Protein AF-A0A839RSQ6-F1 (afdb_monomer)

Mean predicted aligned error: 11.16 Å

pLDDT: mean 75.95, std 12.3, range [40.97, 91.0]

Organism: NCBI:txid616997

Radius of gyration: 17.38 Å; Cα contacts (8 Å, |Δi|>4): 73; chains: 1; bounding box: 38×34×52 Å

Nearest PDB structures (foldseek):
  2e8c-assembly1_A  TM=6.012E-01  e=3.179E+00  Aquifex aeolicus VF5
  7yke-assembly1_A  TM=3.576E-01  e=9.298E+00  Proteus vulgaris

Secondary structure (DSSP, 8-state):
------TT--HHHHTTT--HHHHHHTHHHHHTT---EEEEEEETTEEEEEETTEEEEEE-----------------

Foldseek 3Di:
DDDPPPVLVQVQVVVVVDDPVNVVVCVVVVVVVDFDWDFPDDDDQWTFTQGSVGTDIDGPPPPPPPPPPPDDDDDD

Sequence (76 aa):
MHSPHNPLSSPALSALGWDETFAALFTEHAAAGLVPARVARVDRGLCDTLTAVGPVRADSRPTSTPSSSRSRSRHQ

Structure (mmCIF, N/CA/C/O backbone):
data_AF-A0A839RSQ6-F1
#
_entry.id   AF-A0A839RSQ6-F1
#
loop_
_atom_site.group_PDB
_atom_site.id
_atom_site.type_symbol
_atom_site.label_atom_id
_atom_site.label_alt_id
_atom_site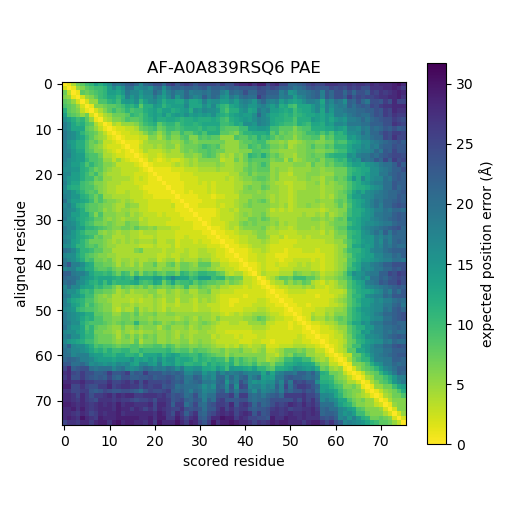.label_comp_id
_atom_site.label_asym_id
_atom_site.label_entity_id
_atom_site.label_seq_id
_atom_site.pdbx_PDB_ins_code
_atom_site.Cartn_x
_atom_site.Cartn_y
_atom_site.Cartn_z
_atom_site.occupancy
_atom_site.B_iso_or_equiv
_atom_site.auth_seq_id
_atom_site.auth_comp_id
_atom_site.auth_asym_id
_atom_site.auth_atom_id
_atom_site.pdbx_PDB_model_num
ATOM 1 N N . MET A 1 1 ? 19.331 -23.164 7.032 1.00 40.97 1 MET A N 1
ATOM 2 C CA . MET A 1 1 ? 19.342 -21.695 7.187 1.00 40.97 1 MET A CA 1
ATOM 3 C C . MET A 1 1 ? 18.064 -21.181 6.544 1.00 40.97 1 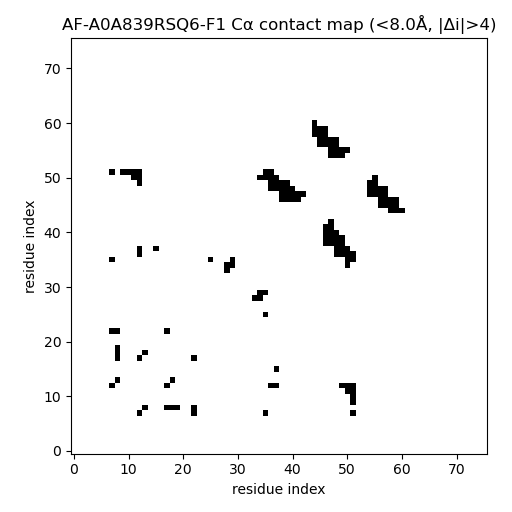MET A C 1
ATOM 5 O O . MET A 1 1 ? 18.041 -20.999 5.339 1.00 40.97 1 MET A O 1
ATOM 9 N N . HIS A 1 2 ? 16.973 -21.090 7.306 1.00 43.94 2 HIS A N 1
ATOM 10 C CA . HIS A 1 2 ? 15.726 -20.503 6.813 1.00 43.94 2 HIS A CA 1
ATOM 11 C C . HIS A 1 2 ? 15.688 -19.070 7.329 1.00 43.94 2 HIS A C 1
ATOM 13 O O . HIS A 1 2 ? 15.611 -18.858 8.538 1.00 43.94 2 HIS A O 1
ATOM 19 N N . SER A 1 3 ? 15.843 -18.110 6.420 1.00 55.12 3 SER A N 1
ATOM 20 C CA . SER A 1 3 ? 15.664 -16.693 6.718 1.00 55.12 3 SER A CA 1
ATOM 21 C C . SER A 1 3 ? 14.260 -16.478 7.290 1.00 55.12 3 SER A C 1
ATOM 23 O O . SER A 1 3 ? 13.334 -17.186 6.883 1.00 55.12 3 SER A O 1
ATOM 25 N N . PRO A 1 4 ? 14.060 -15.534 8.220 1.00 58.12 4 PRO A N 1
ATOM 26 C CA . PRO A 1 4 ? 12.718 -15.163 8.634 1.00 58.12 4 PRO A CA 1
ATOM 27 C C . PRO A 1 4 ? 11.999 -14.589 7.408 1.00 58.12 4 PRO A C 1
ATOM 29 O O . PRO A 1 4 ? 12.231 -13.452 7.006 1.00 58.12 4 PRO A O 1
ATOM 32 N N . HIS A 1 5 ? 11.156 -15.399 6.767 1.00 55.84 5 HIS A N 1
ATOM 33 C CA . HIS A 1 5 ? 10.281 -14.945 5.695 1.00 55.84 5 HIS A CA 1
ATOM 34 C C . HIS A 1 5 ? 9.189 -14.100 6.334 1.00 55.84 5 HIS A C 1
ATOM 36 O O . HIS A 1 5 ? 8.095 -14.571 6.632 1.00 55.84 5 HIS A O 1
ATOM 42 N N . ASN A 1 6 ? 9.523 -12.841 6.594 1.00 58.84 6 ASN A N 1
ATOM 43 C CA . ASN A 1 6 ? 8.538 -11.840 6.913 1.00 58.84 6 ASN A CA 1
ATOM 44 C C . ASN A 1 6 ? 7.620 -11.716 5.684 1.00 58.84 6 ASN A C 1
ATOM 46 O O . ASN A 1 6 ? 8.105 -11.332 4.619 1.00 58.84 6 ASN A O 1
ATOM 50 N N . PRO A 1 7 ? 6.321 -12.041 5.777 1.00 58.28 7 PRO A N 1
ATOM 51 C CA . PRO A 1 7 ? 5.420 -12.014 4.623 1.00 58.28 7 PRO A CA 1
ATOM 52 C C . PRO A 1 7 ? 5.272 -10.602 4.024 1.00 58.28 7 PRO A C 1
ATOM 54 O O . PRO A 1 7 ? 4.924 -10.457 2.853 1.00 58.28 7 PRO A O 1
ATOM 57 N N . LEU A 1 8 ? 5.612 -9.559 4.794 1.00 60.19 8 LEU A N 1
ATOM 58 C CA . LEU A 1 8 ? 5.681 -8.171 4.325 1.00 60.19 8 LEU A CA 1
ATOM 59 C C . LEU A 1 8 ? 6.931 -7.895 3.462 1.00 60.19 8 LEU A C 1
ATOM 61 O O . LEU A 1 8 ? 6.969 -6.893 2.763 1.00 60.19 8 LEU A O 1
ATOM 65 N N . SER A 1 9 ? 7.941 -8.770 3.488 1.00 60.12 9 SER A N 1
ATOM 66 C CA . SER A 1 9 ? 9.181 -8.683 2.701 1.00 60.12 9 SER A CA 1
ATOM 67 C C . SER A 1 9 ? 9.109 -9.585 1.465 1.00 60.12 9 SER A C 1
ATOM 69 O O . SER A 1 9 ? 9.944 -10.456 1.219 1.00 60.12 9 SER A O 1
ATOM 71 N N . SER A 1 10 ? 8.027 -9.441 0.702 1.00 65.19 10 SER A N 1
ATOM 72 C CA . SER A 1 10 ? 7.891 -10.138 -0.577 1.00 65.19 10 SER A CA 1
ATOM 73 C C . SER A 1 10 ? 8.911 -9.587 -1.583 1.00 65.19 10 SER A C 1
ATOM 75 O O . SER A 1 10 ? 9.125 -8.375 -1.608 1.00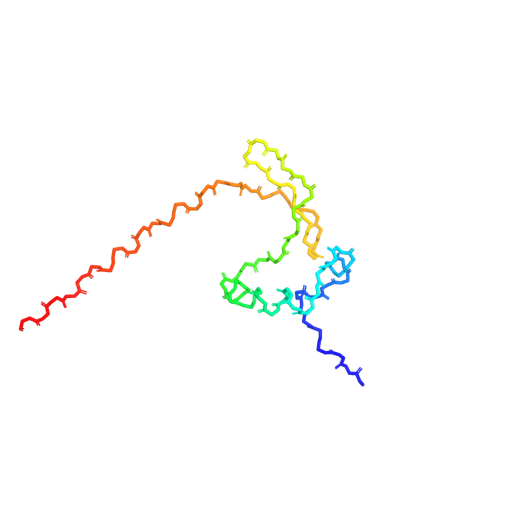 65.19 10 SER A O 1
ATOM 77 N N . PRO A 1 11 ? 9.495 -10.412 -2.474 1.00 64.62 11 PRO A N 1
ATOM 78 C CA . PRO A 1 11 ? 10.534 -9.960 -3.408 1.00 64.62 11 PRO A CA 1
ATOM 79 C C . PRO A 1 11 ? 10.059 -8.825 -4.330 1.00 64.62 11 PRO A C 1
ATOM 81 O O . PRO A 1 11 ? 10.838 -7.947 -4.689 1.00 64.62 11 PRO A O 1
ATOM 84 N N . ALA A 1 12 ? 8.760 -8.793 -4.649 1.00 70.31 12 ALA A N 1
ATOM 85 C CA . ALA A 1 12 ? 8.131 -7.695 -5.379 1.00 70.31 12 ALA A CA 1
ATOM 86 C C . ALA A 1 12 ? 8.153 -6.363 -4.606 1.00 70.31 12 ALA A C 1
ATOM 88 O O . ALA A 1 12 ? 8.320 -5.311 -5.213 1.00 70.31 12 ALA A O 1
ATOM 89 N N . LEU A 1 13 ? 8.016 -6.393 -3.277 1.00 73.19 13 LEU A N 1
ATOM 90 C CA . LEU A 1 13 ? 8.099 -5.201 -2.434 1.00 73.19 13 LEU A CA 1
ATOM 91 C C . LEU A 1 13 ? 9.558 -4.778 -2.219 1.00 73.19 13 LEU A C 1
ATOM 93 O O . LEU A 1 13 ? 9.854 -3.589 -2.313 1.00 73.19 13 LEU A O 1
ATOM 97 N N . SER A 1 14 ? 10.490 -5.714 -2.020 1.00 74.81 14 SER A N 1
ATOM 98 C CA . SER A 1 14 ? 11.918 -5.375 -1.905 1.00 74.81 14 SER A CA 1
ATOM 99 C C . SER A 1 14 ? 12.472 -4.736 -3.183 1.00 74.81 14 SER A C 1
ATOM 101 O O . SER A 1 14 ? 13.235 -3.778 -3.098 1.00 74.81 14 SER A O 1
ATOM 103 N N . ALA A 1 15 ? 12.014 -5.157 -4.370 1.00 75.19 15 ALA A N 1
ATOM 104 C CA . ALA A 1 15 ? 12.340 -4.485 -5.636 1.00 75.19 15 ALA A CA 1
ATOM 105 C C . ALA A 1 15 ? 11.841 -3.027 -5.698 1.00 75.19 15 ALA A C 1
ATOM 107 O O . ALA A 1 15 ? 12.381 -2.205 -6.436 1.00 75.19 15 ALA A O 1
ATOM 108 N N . LEU A 1 16 ? 10.824 -2.695 -4.902 1.00 74.38 16 LEU A N 1
ATOM 109 C CA . LEU A 1 16 ? 10.289 -1.349 -4.743 1.00 74.38 16 LEU A CA 1
ATOM 110 C C . LEU A 1 16 ? 10.951 -0.589 -3.583 1.00 74.38 16 LEU A C 1
ATOM 112 O O . LEU A 1 16 ? 10.445 0.468 -3.215 1.00 74.38 16 LEU A O 1
ATOM 116 N N . GLY A 1 17 ? 12.043 -1.092 -2.996 1.00 78.81 17 GLY A N 1
ATOM 117 C CA . GLY A 1 17 ? 12.732 -0.479 -1.853 1.00 78.81 17 GLY A CA 1
ATOM 118 C C . GLY A 1 17 ? 12.002 -0.669 -0.521 1.00 78.81 17 GLY A C 1
ATOM 119 O O . GLY A 1 17 ? 12.010 0.230 0.318 1.00 78.81 17 GLY A O 1
ATOM 120 N N . TRP A 1 18 ? 11.274 -1.779 -0.370 1.00 83.38 18 TRP A N 1
ATOM 121 C CA . TRP A 1 18 ? 10.696 -2.195 0.905 1.00 83.38 18 TRP A CA 1
ATOM 122 C C . TRP A 1 18 ? 11.688 -3.083 1.665 1.00 83.38 18 TRP A C 1
ATOM 124 O O . TRP A 1 18 ? 11.839 -4.270 1.365 1.00 83.38 18 TRP A O 1
ATOM 134 N N . ASP A 1 19 ? 12.357 -2.485 2.645 1.00 83.19 19 ASP A N 1
ATOM 135 C CA . ASP A 1 19 ? 13.361 -3.136 3.487 1.00 83.19 19 ASP A CA 1
ATOM 136 C C . ASP A 1 19 ? 12.801 -3.546 4.859 1.00 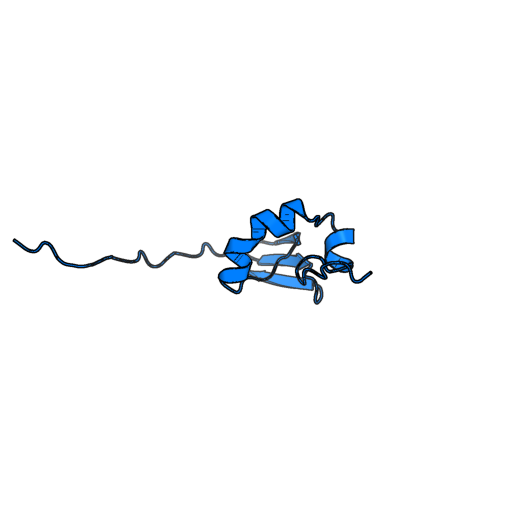83.19 19 ASP A C 1
ATOM 138 O O . ASP A 1 19 ? 11.685 -3.186 5.249 1.00 83.19 19 ASP A O 1
ATOM 142 N N . GLU A 1 20 ? 13.615 -4.259 5.640 1.00 82.19 20 GLU A N 1
ATOM 143 C CA . GLU A 1 20 ? 13.271 -4.702 6.998 1.00 82.19 20 GLU A CA 1
ATOM 144 C C . GLU A 1 20 ? 12.905 -3.536 7.927 1.00 82.19 20 GLU A C 1
ATOM 146 O O . GLU A 1 20 ? 12.003 -3.668 8.752 1.00 82.19 20 GLU A O 1
ATOM 151 N N . THR A 1 21 ? 13.523 -2.365 7.748 1.00 85.50 21 THR A N 1
ATOM 152 C CA . THR A 1 21 ? 13.185 -1.144 8.495 1.00 85.50 21 THR A CA 1
ATOM 153 C C . THR A 1 21 ? 11.741 -0.706 8.248 1.00 85.50 21 THR A C 1
ATOM 155 O O . THR A 1 21 ? 11.016 -0.401 9.193 1.00 85.50 21 THR A O 1
ATOM 158 N N . PHE A 1 22 ? 11.287 -0.707 6.990 1.00 83.56 22 PHE A N 1
ATOM 159 C CA . PHE A 1 22 ? 9.902 -0.360 6.658 1.00 83.56 22 PHE A CA 1
ATOM 160 C C . PHE A 1 22 ? 8.929 -1.429 7.142 1.00 83.56 22 PHE A C 1
ATOM 162 O O . PHE A 1 22 ? 7.869 -1.098 7.672 1.00 83.56 22 PHE A O 1
ATOM 169 N N . ALA A 1 23 ? 9.308 -2.702 7.031 1.00 83.88 23 ALA A N 1
ATOM 170 C CA . ALA A 1 23 ? 8.528 -3.786 7.603 1.00 83.88 23 ALA A CA 1
ATOM 171 C C . ALA A 1 23 ? 8.360 -3.646 9.126 1.00 83.88 23 ALA A C 1
ATOM 173 O O . ALA A 1 23 ? 7.251 -3.832 9.623 1.00 83.88 23 ALA A O 1
ATOM 174 N N . ALA A 1 24 ? 9.420 -3.270 9.848 1.00 86.31 24 ALA A N 1
ATOM 175 C CA . ALA A 1 24 ? 9.373 -3.050 11.289 1.00 86.31 24 ALA A CA 1
ATOM 176 C C . ALA A 1 24 ? 8.416 -1.905 11.652 1.00 86.31 24 ALA A C 1
ATOM 178 O O . ALA A 1 24 ? 7.549 -2.090 12.506 1.00 86.31 24 ALA A O 1
ATOM 179 N N . LEU A 1 25 ? 8.502 -0.770 10.947 1.00 88.06 25 LEU A N 1
ATOM 180 C CA . LEU A 1 25 ? 7.589 0.368 11.125 1.00 88.06 25 LEU A CA 1
ATOM 181 C C . LEU A 1 25 ? 6.128 0.010 10.807 1.00 88.06 25 LEU A C 1
ATOM 183 O O . LEU A 1 25 ? 5.210 0.545 11.420 1.00 88.06 25 LEU A O 1
ATOM 187 N N . PHE A 1 26 ? 5.897 -0.912 9.871 1.00 84.81 26 PHE A N 1
ATOM 188 C CA . PHE A 1 26 ? 4.556 -1.340 9.476 1.00 84.81 26 PHE A CA 1
ATOM 189 C C . PHE A 1 26 ? 3.942 -2.402 10.409 1.00 84.81 26 PHE A C 1
ATOM 191 O O . PHE A 1 26 ? 2.779 -2.759 10.241 1.00 84.81 26 PHE A O 1
ATOM 198 N N . THR A 1 27 ? 4.676 -2.903 11.408 1.00 85.06 27 THR A N 1
ATOM 199 C CA . THR A 1 27 ? 4.225 -4.011 12.275 1.00 85.06 27 THR A CA 1
ATOM 200 C C . THR A 1 27 ? 2.883 -3.726 12.962 1.00 85.06 27 THR A C 1
ATOM 202 O O . THR A 1 27 ? 2.002 -4.585 12.960 1.00 85.06 27 THR A O 1
ATOM 205 N N . GLU A 1 28 ? 2.679 -2.516 13.493 1.00 85.25 28 GLU A N 1
ATOM 206 C CA . GLU A 1 28 ? 1.414 -2.139 14.148 1.00 85.25 28 GLU A CA 1
ATOM 207 C C . GLU A 1 28 ? 0.237 -2.091 13.161 1.00 85.25 28 GLU A C 1
ATOM 209 O O . GLU A 1 28 ? -0.884 -2.486 13.480 1.00 85.25 28 GLU A O 1
ATOM 214 N N . HIS A 1 29 ? 0.496 -1.667 11.924 1.00 84.88 29 HIS A N 1
ATOM 215 C CA . HIS A 1 29 ? -0.503 -1.616 10.859 1.00 84.88 29 HIS A CA 1
ATOM 216 C C . HIS A 1 29 ? -0.841 -3.011 10.323 1.00 84.88 29 HIS A C 1
ATOM 218 O O . HIS A 1 29 ? -2.011 -3.309 10.074 1.00 84.88 29 HIS A O 1
ATOM 224 N N . ALA A 1 30 ? 0.154 -3.892 10.208 1.00 83.06 30 ALA A N 1
ATOM 225 C CA . ALA A 1 30 ? -0.057 -5.295 9.868 1.00 83.06 30 ALA A CA 1
ATOM 226 C C . ALA A 1 30 ? -0.899 -6.010 10.937 1.00 83.06 30 ALA A C 1
ATOM 228 O O . ALA A 1 30 ? -1.786 -6.790 10.593 1.00 83.06 30 ALA A O 1
ATOM 229 N N . ALA A 1 31 ? -0.690 -5.696 12.222 1.00 81.19 31 ALA A N 1
ATOM 230 C CA . ALA A 1 31 ? -1.525 -6.204 13.313 1.00 81.19 31 ALA A CA 1
ATOM 231 C C . ALA A 1 31 ? -2.985 -5.717 13.220 1.00 81.19 31 ALA A C 1
ATOM 233 O O . ALA A 1 31 ? -3.900 -6.436 13.616 1.00 81.19 31 ALA A O 1
ATOM 234 N N . ALA A 1 32 ? -3.218 -4.539 12.633 1.00 85.31 32 ALA A N 1
ATOM 235 C CA . ALA A 1 32 ? -4.552 -4.034 12.303 1.00 85.31 32 ALA A CA 1
ATOM 236 C C . ALA A 1 32 ? -5.153 -4.650 11.017 1.00 85.31 32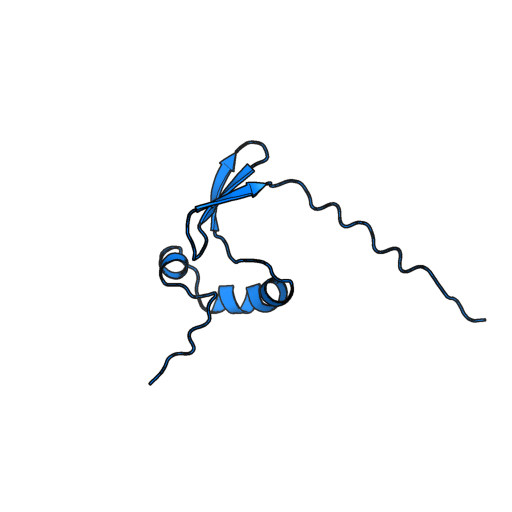 ALA A C 1
ATOM 238 O O . ALA A 1 32 ? -6.230 -4.238 10.588 1.00 85.31 32 ALA A O 1
ATOM 239 N N . GLY A 1 33 ? -4.477 -5.622 10.389 1.00 85.12 33 GLY A N 1
ATOM 240 C CA . GLY A 1 33 ? -4.932 -6.296 9.169 1.00 85.12 33 GLY A CA 1
ATOM 241 C C . GLY A 1 33 ? -4.696 -5.501 7.882 1.00 85.12 33 GLY A C 1
ATOM 242 O O . GLY A 1 33 ? -5.280 -5.825 6.847 1.00 85.12 33 GLY A O 1
ATOM 243 N N . LEU A 1 34 ? -3.864 -4.457 7.927 1.00 86.12 34 LEU A N 1
ATOM 244 C CA . LEU A 1 34 ? -3.517 -3.669 6.747 1.00 86.12 34 LEU A CA 1
ATOM 24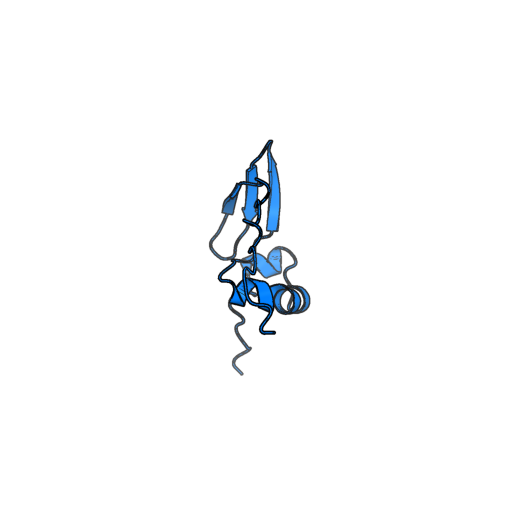5 C C . LEU A 1 34 ? -2.432 -4.366 5.921 1.00 86.12 34 LEU A C 1
ATOM 247 O O . LEU A 1 34 ? -1.564 -5.061 6.447 1.00 86.12 34 LEU A O 1
ATOM 251 N N . VAL A 1 35 ? -2.470 -4.143 4.607 1.00 85.62 35 VAL A N 1
ATOM 252 C CA . VAL A 1 35 ? -1.520 -4.726 3.651 1.00 85.62 35 VAL A CA 1
ATOM 253 C C . VAL A 1 35 ? -0.515 -3.655 3.221 1.00 85.62 35 VAL A C 1
ATOM 255 O O . VAL A 1 35 ? -0.934 -2.561 2.835 1.00 85.62 35 VAL A O 1
ATOM 258 N N . PRO A 1 36 ? 0.799 -3.937 3.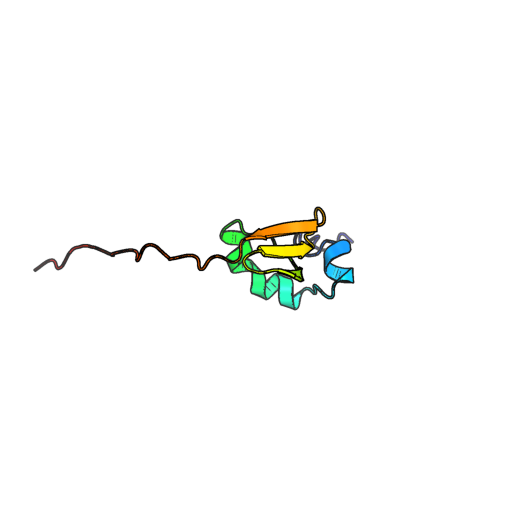254 1.00 84.94 36 PRO A N 1
ATOM 259 C CA . PRO A 1 36 ? 1.806 -2.994 2.789 1.00 84.94 36 PRO A CA 1
ATOM 260 C C . PRO A 1 36 ? 1.700 -2.795 1.274 1.00 84.94 36 PRO A C 1
ATOM 262 O O . PRO A 1 36 ? 1.585 -3.753 0.502 1.00 84.94 36 PRO A O 1
ATOM 265 N N . ALA A 1 37 ? 1.757 -1.536 0.845 1.00 86.56 37 ALA A N 1
ATOM 266 C CA . ALA A 1 37 ? 1.658 -1.163 -0.557 1.00 86.56 37 ALA A CA 1
ATOM 267 C C . ALA A 1 37 ? 2.460 0.111 -0.845 1.00 86.56 37 ALA A C 1
ATOM 269 O O . ALA A 1 37 ? 2.505 1.019 -0.012 1.00 86.56 37 ALA A O 1
ATOM 270 N N . ARG A 1 38 ? 3.048 0.217 -2.041 1.00 86.00 38 ARG A N 1
ATOM 271 C CA . ARG A 1 38 ? 3.732 1.439 -2.498 1.00 86.00 38 ARG A CA 1
ATOM 272 C C . ARG A 1 38 ? 2.895 2.165 -3.541 1.00 86.00 38 ARG A C 1
ATOM 274 O O . ARG A 1 38 ? 2.479 1.555 -4.518 1.00 86.00 38 ARG A O 1
ATOM 281 N N . VAL A 1 39 ? 2.666 3.463 -3.364 1.00 87.94 39 VAL A N 1
ATOM 282 C CA . VAL A 1 39 ? 1.933 4.281 -4.342 1.00 87.94 39 VAL A CA 1
ATOM 283 C C . VAL A 1 39 ? 2.777 4.440 -5.609 1.00 87.94 39 VAL A C 1
ATOM 285 O O . VAL A 1 39 ? 3.867 5.006 -5.562 1.00 87.94 39 VAL A O 1
ATOM 288 N N . ALA A 1 40 ? 2.274 3.938 -6.734 1.00 86.94 40 ALA A N 1
ATOM 289 C CA . ALA A 1 40 ? 2.884 4.095 -8.053 1.00 86.94 40 ALA A CA 1
ATOM 290 C C . ALA A 1 40 ? 2.339 5.326 -8.789 1.00 86.94 40 ALA A C 1
ATOM 292 O O . ALA A 1 40 ? 3.072 5.983 -9.527 1.00 86.94 40 ALA A O 1
ATOM 293 N N . ARG A 1 41 ? 1.053 5.645 -8.596 1.00 86.81 41 ARG A N 1
ATOM 294 C CA . ARG A 1 41 ? 0.395 6.801 -9.217 1.00 86.81 41 ARG A CA 1
ATOM 295 C C . ARG A 1 41 ? -0.735 7.316 -8.333 1.00 86.81 41 ARG A C 1
ATOM 297 O O . ARG A 1 41 ? -1.427 6.531 -7.692 1.00 86.81 41 ARG A O 1
ATOM 304 N N . VAL A 1 42 ? -0.945 8.628 -8.346 1.00 88.38 42 VAL A N 1
ATOM 305 C CA . VAL A 1 42 ? -2.097 9.283 -7.718 1.00 88.38 42 VAL A CA 1
ATOM 306 C C . VAL A 1 42 ? -2.985 9.869 -8.811 1.00 88.38 42 VAL A C 1
ATOM 308 O O . VAL A 1 42 ? -2.508 10.582 -9.691 1.00 88.38 42 VAL A O 1
ATOM 311 N N . ASP A 1 43 ? -4.269 9.552 -8.742 1.00 85.44 43 ASP A N 1
ATOM 312 C CA . ASP A 1 43 ? -5.361 10.118 -9.527 1.00 85.44 43 ASP A CA 1
ATOM 313 C C . ASP A 1 43 ? -6.367 10.800 -8.574 1.00 85.44 43 ASP A C 1
ATOM 315 O O . ASP A 1 43 ? -6.282 10.610 -7.360 1.00 85.44 43 ASP A O 1
ATOM 319 N N . ARG A 1 44 ? -7.284 11.640 -9.072 1.00 80.69 44 ARG A N 1
ATOM 320 C CA . ARG A 1 44 ? -8.142 12.539 -8.265 1.00 80.69 44 ARG A CA 1
ATOM 321 C C . ARG A 1 44 ? -9.123 11.780 -7.342 1.00 80.69 44 ARG A C 1
ATOM 323 O O . ARG A 1 44 ? -10.320 11.735 -7.606 1.00 80.69 44 ARG A O 1
ATOM 330 N N . GLY A 1 45 ? -8.617 11.235 -6.236 1.00 83.75 45 GLY A N 1
ATOM 331 C CA . GLY A 1 45 ? -9.347 10.439 -5.240 1.00 83.75 45 GLY A CA 1
ATOM 332 C C . GLY A 1 45 ? -8.969 8.953 -5.204 1.00 83.75 45 GLY A C 1
ATOM 333 O O . GLY A 1 45 ? -9.451 8.228 -4.336 1.00 83.75 45 GLY A O 1
ATOM 334 N N . LEU A 1 46 ? -8.107 8.492 -6.115 1.00 87.25 46 LEU A N 1
ATOM 335 C CA . LEU A 1 46 ? -7.671 7.098 -6.206 1.00 87.25 46 LEU A CA 1
ATOM 336 C C . LEU A 1 46 ? -6.153 7.020 -6.354 1.00 87.25 46 LEU A C 1
ATOM 338 O O . LEU A 1 46 ? -5.554 7.762 -7.120 1.00 87.25 46 LEU A O 1
ATOM 342 N N . CYS A 1 47 ? -5.531 6.039 -5.723 1.00 91.00 47 CYS A N 1
ATOM 343 C CA . CYS A 1 47 ? -4.111 5.745 -5.840 1.00 91.00 47 CYS A CA 1
ATOM 344 C C . CYS A 1 47 ? -3.927 4.357 -6.463 1.00 91.00 47 CYS A C 1
ATOM 346 O O . CYS A 1 47 ? -4.531 3.387 -6.009 1.00 91.00 47 CYS A O 1
ATOM 348 N N . ASP A 1 48 ? -3.086 4.238 -7.487 1.00 90.56 48 ASP A N 1
ATOM 349 C CA . ASP A 1 48 ? -2.542 2.939 -7.892 1.00 90.56 48 ASP A CA 1
ATOM 350 C C . ASP A 1 48 ? -1.431 2.569 -6.910 1.00 90.56 48 ASP A C 1
ATOM 352 O O . ASP A 1 48 ? -0.449 3.309 -6.770 1.00 90.56 48 ASP A O 1
ATOM 356 N N . THR A 1 49 ? -1.566 1.433 -6.237 1.00 89.19 49 THR A N 1
ATOM 357 C CA . THR A 1 49 ? -0.574 0.909 -5.303 1.00 89.19 49 THR A CA 1
ATOM 358 C C . THR A 1 49 ? -0.052 -0.443 -5.766 1.00 89.19 49 THR A C 1
ATOM 360 O O . THR A 1 49 ? -0.760 -1.228 -6.384 1.00 89.19 49 THR A O 1
ATOM 363 N N . LEU A 1 50 ? 1.218 -0.719 -5.497 1.00 86.62 50 LEU A N 1
ATOM 364 C CA . LEU A 1 50 ? 1.853 -2.001 -5.766 1.00 86.62 50 LEU A CA 1
ATOM 365 C C . LEU A 1 50 ? 1.985 -2.750 -4.446 1.00 86.62 50 LEU A C 1
ATOM 367 O O . LEU A 1 50 ? 2.663 -2.280 -3.531 1.00 86.62 50 LEU A O 1
ATOM 371 N N . THR A 1 51 ? 1.308 -3.891 -4.350 1.00 85.00 51 THR A N 1
ATOM 372 C CA . THR A 1 51 ? 1.341 -4.786 -3.187 1.00 85.00 51 THR A CA 1
ATOM 373 C C . THR A 1 51 ? 2.148 -6.043 -3.505 1.00 85.00 51 THR A C 1
ATOM 375 O O . THR A 1 51 ? 2.473 -6.314 -4.663 1.00 85.00 51 THR A O 1
ATOM 378 N N . ALA A 1 52 ? 2.408 -6.865 -2.487 1.00 77.81 52 ALA A N 1
ATOM 379 C CA . ALA A 1 52 ? 3.017 -8.184 -2.654 1.00 77.81 52 ALA A CA 1
ATOM 380 C C . ALA A 1 52 ? 2.249 -9.110 -3.619 1.00 77.81 52 ALA A C 1
ATOM 382 O O . ALA A 1 52 ? 2.863 -9.953 -4.268 1.00 77.81 52 ALA A O 1
ATOM 383 N N . VAL A 1 53 ? 0.925 -8.949 -3.726 1.00 79.44 53 VAL A N 1
ATOM 384 C CA . VAL A 1 53 ? 0.064 -9.766 -4.600 1.00 79.44 53 VAL A CA 1
ATOM 385 C C . VAL A 1 53 ? -0.169 -9.134 -5.976 1.00 79.44 53 VAL A C 1
ATOM 387 O O . VAL A 1 53 ? -0.800 -9.748 -6.831 1.00 79.44 53 VAL A O 1
ATOM 390 N N . GLY A 1 54 ? 0.351 -7.924 -6.208 1.00 82.00 54 GLY A N 1
ATOM 391 C CA . GLY A 1 54 ? 0.210 -7.193 -7.466 1.00 82.00 54 GLY A CA 1
ATOM 392 C C . GLY A 1 54 ? -0.362 -5.778 -7.305 1.00 82.00 54 GLY A C 1
ATOM 393 O O . GLY A 1 54 ? -0.502 -5.274 -6.185 1.00 82.00 54 GLY A O 1
ATOM 394 N N . PRO A 1 55 ? -0.656 -5.097 -8.426 1.00 87.00 55 PRO A N 1
ATOM 395 C CA . PRO A 1 55 ? -1.221 -3.753 -8.417 1.00 87.00 55 PRO A CA 1
ATOM 396 C C . PRO A 1 55 ? -2.661 -3.744 -7.885 1.00 87.00 55 PRO A C 1
ATOM 398 O O . PRO A 1 55 ? -3.494 -4.546 -8.302 1.00 87.00 55 PRO A O 1
ATOM 401 N N . VAL A 1 56 ? -2.963 -2.805 -6.991 1.00 88.38 56 VAL A N 1
ATOM 402 C CA . VAL A 1 56 ? -4.279 -2.587 -6.382 1.00 88.38 56 VAL A CA 1
ATOM 403 C C . VAL A 1 56 ? -4.640 -1.107 -6.496 1.00 88.38 56 VAL A C 1
ATOM 405 O O . VAL A 1 56 ? -3.801 -0.231 -6.311 1.00 88.38 56 VAL A O 1
ATOM 408 N N . ARG A 1 57 ? -5.906 -0.803 -6.789 1.00 89.00 57 ARG A N 1
ATOM 409 C CA . ARG A 1 57 ? -6.434 0.565 -6.716 1.00 89.00 57 ARG A CA 1
ATOM 410 C C . ARG A 1 57 ? -6.973 0.826 -5.316 1.00 89.00 57 ARG A C 1
ATOM 412 O O . ARG A 1 57 ? -7.971 0.230 -4.922 1.00 89.00 57 ARG A O 1
ATOM 419 N N . ALA A 1 58 ? -6.315 1.715 -4.583 1.00 87.25 58 ALA A N 1
ATOM 420 C CA . ALA A 1 58 ? -6.762 2.182 -3.280 1.00 87.25 58 ALA A CA 1
ATOM 421 C C . ALA A 1 58 ? -7.508 3.510 -3.428 1.00 87.25 58 ALA A C 1
ATOM 423 O O . ALA A 1 58 ? -7.080 4.393 -4.166 1.00 87.25 58 ALA A O 1
ATOM 424 N N . ASP A 1 59 ? -8.617 3.667 -2.720 1.00 88.00 59 ASP A N 1
ATOM 425 C CA . ASP A 1 59 ? -9.284 4.958 -2.586 1.00 88.00 59 ASP A CA 1
ATOM 426 C C . ASP A 1 59 ? -8.568 5.796 -1.520 1.00 88.00 59 ASP A C 1
ATOM 428 O O . ASP A 1 59 ? -8.146 5.276 -0.485 1.00 88.00 59 ASP A O 1
ATOM 432 N N . SER A 1 60 ? -8.369 7.084 -1.804 1.00 81.19 60 SER A N 1
ATOM 433 C CA . SER A 1 60 ? -7.640 7.994 -0.918 1.00 81.19 60 SER A CA 1
ATOM 434 C C . SER A 1 60 ? -8.571 8.819 -0.033 1.00 81.19 60 SER A C 1
ATOM 436 O O . SER A 1 60 ? -8.156 9.878 0.454 1.00 81.19 60 SER A O 1
ATOM 438 N N . ARG A 1 61 ? -9.845 8.427 0.125 1.00 79.69 61 ARG A N 1
ATOM 439 C CA . ARG A 1 61 ? -10.765 9.193 0.963 1.00 79.69 61 ARG A CA 1
ATOM 440 C C . ARG A 1 61 ? -10.203 9.265 2.374 1.00 79.69 61 ARG A C 1
ATOM 442 O O . ARG A 1 61 ? -9.713 8.260 2.895 1.00 79.69 61 ARG A O 1
ATOM 449 N N . PRO A 1 62 ? -10.289 10.443 3.009 1.00 69.06 62 PRO A N 1
ATOM 450 C CA . PRO A 1 62 ? -9.927 10.559 4.403 1.00 69.06 62 PRO A CA 1
ATOM 451 C C . PRO A 1 62 ? -10.767 9.547 5.172 1.00 69.06 62 PRO A C 1
ATOM 453 O O . PRO A 1 62 ? -12.000 9.585 5.128 1.00 69.06 62 PRO A O 1
ATOM 456 N N . THR A 1 63 ? -10.096 8.627 5.857 1.00 68.81 63 THR A N 1
ATOM 457 C CA . THR A 1 63 ? -10.751 7.778 6.838 1.00 68.81 63 THR A CA 1
ATOM 458 C C . THR A 1 63 ? -11.223 8.723 7.928 1.00 68.81 63 THR A C 1
ATOM 460 O O . THR A 1 63 ? -10.445 9.124 8.795 1.00 68.81 63 THR A O 1
ATOM 463 N N . SER A 1 64 ? -12.478 9.159 7.840 1.00 57.66 64 SER A N 1
ATOM 464 C CA . SER A 1 64 ? -13.137 9.782 8.971 1.00 57.66 64 SER A CA 1
ATOM 465 C C . SER A 1 64 ? -13.184 8.688 10.019 1.00 57.66 64 SER A C 1
ATOM 467 O O . SER A 1 64 ? -13.991 7.767 9.935 1.00 57.66 64 SER A O 1
ATOM 469 N N . THR A 1 65 ? -12.226 8.721 10.941 1.00 64.50 65 THR A N 1
ATOM 470 C CA . THR A 1 65 ? -12.320 7.975 12.181 1.00 64.50 65 THR A CA 1
ATOM 471 C C . THR A 1 65 ? -13.671 8.368 12.769 1.00 64.50 65 THR A C 1
ATOM 473 O O . THR A 1 65 ? -13.852 9.551 13.083 1.00 64.50 65 THR A O 1
ATOM 476 N N . PRO A 1 66 ? -14.663 7.458 12.886 1.00 64.75 66 PRO A N 1
ATOM 477 C CA . PRO A 1 66 ? -15.769 7.753 13.770 1.00 64.75 66 PRO A CA 1
ATOM 478 C C . PRO A 1 66 ? -15.095 7.937 15.120 1.00 64.75 66 PRO A C 1
ATOM 480 O O . PRO A 1 66 ? -14.470 7.009 15.632 1.00 64.75 66 PRO A O 1
ATOM 483 N N . SER A 1 67 ? -15.089 9.178 15.607 1.00 54.69 67 SER A N 1
ATOM 484 C CA . SER A 1 67 ? -14.549 9.511 16.913 1.00 54.69 67 SER A CA 1
ATOM 485 C C . SER A 1 67 ? -15.119 8.482 17.871 1.00 54.69 67 SER A C 1
ATOM 487 O O . SER A 1 67 ? -16.337 8.429 18.068 1.00 54.69 67 SER A O 1
ATOM 489 N N . SER A 1 68 ? -14.252 7.606 18.386 1.00 63.81 68 SER A N 1
ATOM 490 C CA . SER A 1 68 ? -14.595 6.721 19.482 1.00 63.81 68 SER A CA 1
ATOM 491 C C . SER A 1 68 ? -14.866 7.639 20.656 1.00 63.81 68 SER A C 1
ATOM 493 O O . SER A 1 68 ? -13.981 7.965 21.445 1.00 63.81 68 SER A O 1
ATOM 495 N N . SER A 1 69 ? -16.108 8.106 20.721 1.00 67.94 69 SER A N 1
ATOM 496 C CA . SER A 1 69 ? -16.737 8.656 21.898 1.00 67.94 69 SER A CA 1
ATOM 497 C C . SER A 1 69 ? -16.605 7.573 22.954 1.00 67.94 69 SER A C 1
ATOM 499 O O . SER A 1 69 ? -17.428 6.663 23.064 1.00 67.94 69 SER A O 1
ATOM 501 N N . ARG A 1 70 ? -15.497 7.623 23.697 1.00 65.06 70 ARG A N 1
ATOM 502 C CA . ARG A 1 70 ? -15.330 6.895 24.943 1.00 65.06 70 ARG A CA 1
ATOM 503 C C . ARG A 1 70 ? -16.298 7.541 25.923 1.00 65.06 70 ARG A C 1
ATOM 505 O O . ARG A 1 70 ? -15.948 8.426 26.698 1.00 65.06 70 ARG A O 1
ATOM 512 N N . SER A 1 71 ? -17.557 7.151 25.791 1.00 61.75 71 SER A N 1
ATOM 513 C CA . SER A 1 71 ? -18.629 7.550 26.675 1.00 61.75 71 SER A CA 1
ATOM 514 C C . SER A 1 71 ? -18.584 6.669 27.919 1.00 61.75 71 SER A C 1
ATOM 516 O O . SER A 1 71 ? -18.623 5.446 27.809 1.00 61.75 71 SER A O 1
ATOM 518 N N . ARG A 1 72 ? -18.587 7.350 29.073 1.00 64.75 72 ARG A N 1
ATOM 519 C CA . ARG A 1 72 ? -18.915 6.883 30.435 1.00 64.75 72 ARG A CA 1
ATOM 520 C C . ARG A 1 72 ? -17.840 6.042 31.147 1.00 64.75 72 ARG A C 1
ATOM 522 O O . ARG A 1 72 ? -17.165 5.228 30.546 1.00 64.75 72 ARG A O 1
ATOM 529 N N . SER A 1 73 ? -17.590 6.212 32.445 1.00 57.22 73 SER A N 1
ATOM 530 C CA . SER A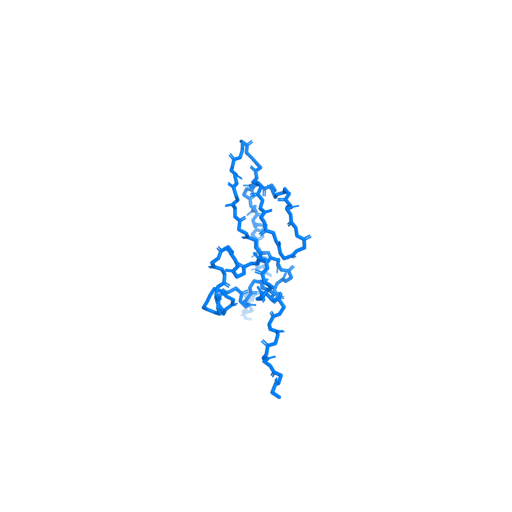 1 73 ? -18.397 6.821 33.506 1.00 57.22 73 SER A CA 1
ATOM 531 C C . SER A 1 73 ? -17.492 7.478 34.549 1.00 57.22 73 SER A C 1
ATOM 533 O O . SER A 1 73 ? -16.544 6.869 35.037 1.00 57.22 73 SER A O 1
ATOM 535 N N . ARG A 1 74 ? -17.834 8.712 34.922 1.00 69.25 74 ARG A N 1
ATOM 536 C CA . ARG A 1 74 ? -17.423 9.337 36.179 1.00 69.25 74 ARG A CA 1
ATOM 537 C C . ARG A 1 74 ? -18.177 8.597 37.287 1.00 69.25 74 ARG A C 1
ATOM 539 O O . ARG A 1 74 ? -19.371 8.829 37.449 1.00 69.25 74 ARG A O 1
ATOM 546 N N . HIS A 1 75 ? -17.524 7.669 37.981 1.00 63.12 75 HIS A N 1
ATOM 547 C CA . HIS A 1 75 ? -18.043 7.191 39.259 1.00 63.12 75 HIS A CA 1
ATOM 548 C C . HIS A 1 75 ? -17.619 8.196 40.329 1.00 63.12 75 HIS A C 1
ATOM 550 O O . HIS A 1 75 ? -16.431 8.388 40.584 1.00 63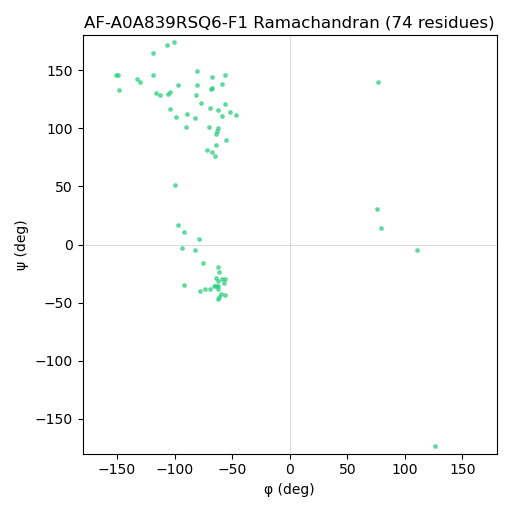.12 75 HIS A O 1
ATOM 556 N N . GLN A 1 76 ? -18.633 8.924 40.798 1.00 62.31 76 GLN A N 1
ATOM 557 C CA . GLN A 1 76 ? -18.662 9.607 42.087 1.00 62.31 76 GLN A CA 1
ATOM 558 C C . GLN A 1 76 ? -18.627 8.567 43.204 1.00 62.31 76 GLN A C 1
ATOM 560 O O . GLN A 1 76 ? -19.195 7.473 42.972 1.00 62.31 76 GLN A O 1
#

Solvent-accessible surface area (backbone atoms only — not comparable to full-atom values): 5004 Å² total; per-residue (Å²): 139,81,74,86,79,50,82,79,60,29,71,68,31,41,76,70,73,43,48,71,69,55,47,59,72,39,46,69,48,45,74,72,72,50,78,74,63,46,79,78,45,81,52,104,58,38,29,41,23,44,31,73,92,42,79,44,82,43,75,62,68,80,78,75,68,75,75,80,74,82,71,82,76,90,81,126